Protein AF-A0A968ZG27-F1 (afdb_monomer)

Structure (mmCIF, N/CA/C/O backbone):
data_AF-A0A968ZG27-F1
#
_entry.id   AF-A0A968ZG27-F1
#
loop_
_atom_site.group_PDB
_atom_site.id
_atom_site.type_symbol
_atom_site.label_atom_id
_atom_site.label_alt_id
_atom_site.label_comp_id
_atom_site.label_asym_id
_atom_site.label_entity_id
_atom_site.label_seq_id
_atom_site.pdbx_PDB_ins_code
_atom_site.Cartn_x
_atom_site.Cartn_y
_atom_site.Cartn_z
_atom_site.occupancy
_atom_site.B_iso_or_equiv
_atom_site.auth_seq_id
_atom_site.auth_comp_id
_atom_site.auth_asym_id
_atom_site.auth_atom_id
_atom_site.pdbx_PDB_model_num
ATOM 1 N N . MET A 1 1 ? 1.562 -13.956 -5.372 1.00 59.84 1 MET A N 1
ATOM 2 C CA . MET A 1 1 ? 0.702 -12.751 -5.295 1.00 59.84 1 MET A CA 1
ATOM 3 C C . MET A 1 1 ? 1.502 -11.454 -5.402 1.00 59.84 1 MET A C 1
ATOM 5 O O . MET A 1 1 ? 1.002 -10.521 -6.014 1.00 59.84 1 MET A O 1
ATOM 9 N N . ASP A 1 2 ? 2.732 -11.387 -4.888 1.00 75.25 2 ASP A N 1
ATOM 10 C CA . ASP A 1 2 ? 3.491 -10.123 -4.832 1.00 75.25 2 ASP A CA 1
ATOM 11 C C . ASP A 1 2 ? 4.098 -9.677 -6.171 1.00 75.25 2 ASP A C 1
ATOM 13 O O . ASP A 1 2 ? 4.222 -8.483 -6.424 1.00 75.25 2 ASP A O 1
ATOM 17 N 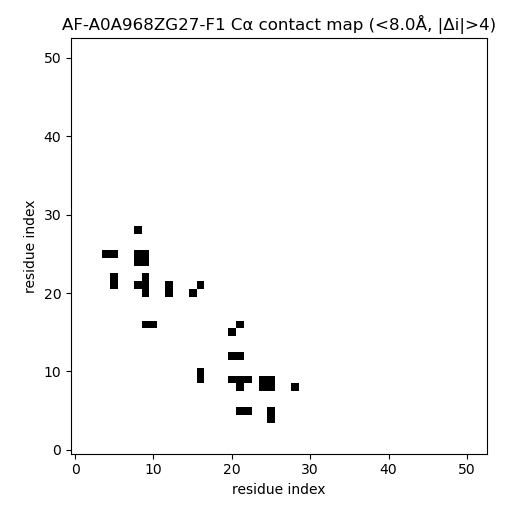N . PHE A 1 3 ? 4.343 -10.615 -7.092 1.00 74.19 3 PHE A N 1
ATOM 18 C CA . PHE A 1 3 ? 4.820 -10.314 -8.448 1.00 74.19 3 PHE A CA 1
ATOM 19 C C . PHE A 1 3 ? 3.858 -9.415 -9.250 1.00 74.19 3 PHE A C 1
ATOM 21 O O . PHE A 1 3 ? 4.292 -8.469 -9.898 1.00 74.19 3 PHE A O 1
ATOM 28 N N . TYR A 1 4 ? 2.543 -9.647 -9.167 1.00 79.88 4 TYR A N 1
ATOM 29 C CA . TYR A 1 4 ? 1.563 -8.803 -9.865 1.00 79.88 4 TYR A CA 1
ATOM 30 C C . TYR A 1 4 ? 1.476 -7.399 -9.257 1.00 79.88 4 TYR A C 1
ATOM 32 O O . TYR A 1 4 ? 1.392 -6.418 -9.989 1.00 79.88 4 TYR A O 1
ATOM 40 N N . ARG A 1 5 ? 1.550 -7.283 -7.925 1.00 79.19 5 ARG A N 1
ATOM 41 C CA . ARG A 1 5 ? 1.568 -5.984 -7.231 1.00 79.19 5 ARG A CA 1
ATOM 42 C C . ARG A 1 5 ? 2.806 -5.164 -7.592 1.00 79.19 5 ARG A C 1
ATOM 44 O O . ARG A 1 5 ? 2.705 -3.950 -7.731 1.00 79.19 5 ARG A O 1
ATOM 51 N N . TYR A 1 6 ? 3.939 -5.831 -7.794 1.00 83.44 6 TYR A N 1
ATOM 52 C CA . TYR A 1 6 ? 5.170 -5.205 -8.262 1.00 83.44 6 TYR A CA 1
ATOM 53 C C . TYR A 1 6 ? 5.015 -4.616 -9.666 1.00 83.44 6 TYR A C 1
ATOM 55 O O . TYR A 1 6 ? 5.353 -3.455 -9.879 1.00 83.44 6 TYR A O 1
ATOM 63 N N . ILE A 1 7 ? 4.429 -5.376 -10.599 1.00 83.31 7 ILE A N 1
ATOM 64 C CA . ILE A 1 7 ? 4.142 -4.888 -11.957 1.00 83.31 7 ILE A CA 1
ATOM 65 C C . ILE A 1 7 ? 3.225 -3.662 -11.904 1.00 83.31 7 ILE A C 1
ATOM 67 O O . ILE A 1 7 ? 3.526 -2.659 -12.540 1.00 83.31 7 ILE A O 1
ATOM 71 N N . TYR A 1 8 ? 2.167 -3.690 -11.090 1.00 84.88 8 TYR A N 1
ATOM 72 C CA . TYR A 1 8 ? 1.303 -2.520 -10.930 1.00 84.88 8 TYR A CA 1
ATOM 73 C C . TYR A 1 8 ? 2.060 -1.311 -10.375 1.00 84.88 8 TYR A C 1
ATOM 75 O O . TYR A 1 8 ? 1.967 -0.236 -10.956 1.00 84.88 8 TYR A O 1
ATOM 83 N N . ALA A 1 9 ? 2.836 -1.470 -9.298 1.00 83.19 9 ALA A N 1
ATOM 84 C CA . ALA A 1 9 ? 3.627 -0.381 -8.717 1.00 83.19 9 ALA A CA 1
ATOM 85 C C . ALA A 1 9 ? 4.631 0.213 -9.724 1.00 83.19 9 ALA A C 1
ATOM 87 O O . ALA A 1 9 ? 4.793 1.430 -9.786 1.00 83.19 9 ALA A O 1
ATOM 88 N N . CYS A 1 10 ? 5.250 -0.630 -10.557 1.00 86.44 10 CYS A N 1
ATOM 89 C CA . CYS A 1 10 ? 6.058 -0.193 -11.693 1.00 86.44 10 CYS A CA 1
ATOM 90 C C . CYS A 1 10 ? 5.243 0.571 -12.738 1.00 86.44 10 CYS A C 1
ATOM 92 O O . CYS A 1 10 ? 5.715 1.566 -13.284 1.00 86.44 10 CYS A O 1
ATOM 94 N N . ASP A 1 11 ? 4.041 0.097 -13.061 1.00 87.75 11 ASP A N 1
ATOM 95 C CA . ASP A 1 11 ? 3.217 0.666 -14.123 1.00 87.75 11 ASP A CA 1
ATOM 96 C C . ASP A 1 11 ? 2.799 2.110 -13.843 1.00 87.75 11 ASP A C 1
ATOM 98 O O . ASP A 1 11 ? 2.803 2.927 -14.767 1.00 87.75 11 ASP A O 1
ATOM 102 N N . TRP A 1 12 ? 2.575 2.453 -12.571 1.00 82.50 12 TRP A N 1
ATOM 103 C CA . TRP A 1 12 ? 2.313 3.824 -12.117 1.00 82.50 12 TRP A CA 1
ATOM 104 C C . TRP A 1 12 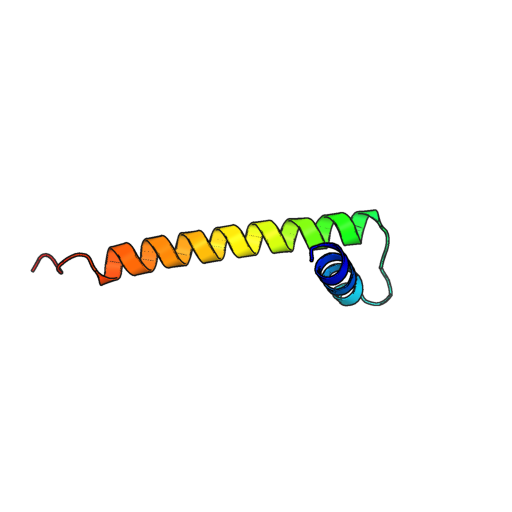? 3.444 4.818 -12.425 1.00 82.50 12 TRP A C 1
ATOM 106 O O . TRP A 1 12 ? 3.197 6.021 -12.467 1.00 82.50 12 TRP A O 1
ATOM 116 N N . LEU A 1 13 ? 4.670 4.347 -12.679 1.00 84.25 13 LEU A N 1
ATOM 117 C CA . LEU A 1 13 ? 5.822 5.203 -12.994 1.00 84.25 13 LEU A CA 1
ATOM 118 C C . LEU A 1 13 ? 5.876 5.644 -14.470 1.00 84.25 13 LEU A C 1
ATOM 120 O O . LEU A 1 13 ? 6.759 6.414 -14.853 1.00 84.25 13 LEU A O 1
ATOM 124 N N . GLY A 1 14 ? 4.946 5.186 -15.317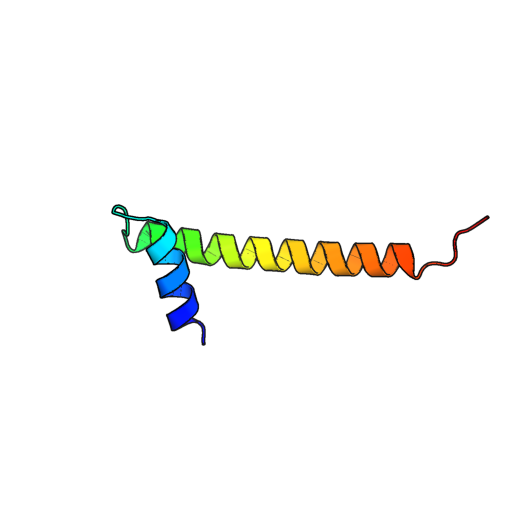 1.00 83.81 14 GLY A N 1
ATOM 125 C CA . GLY A 1 14 ? 4.839 5.644 -16.706 1.00 83.81 14 GLY A CA 1
ATOM 126 C C . GLY A 1 14 ? 6.061 5.268 -17.549 1.00 83.81 14 GLY A C 1
ATOM 127 O O . GLY A 1 14 ? 6.415 4.102 -17.63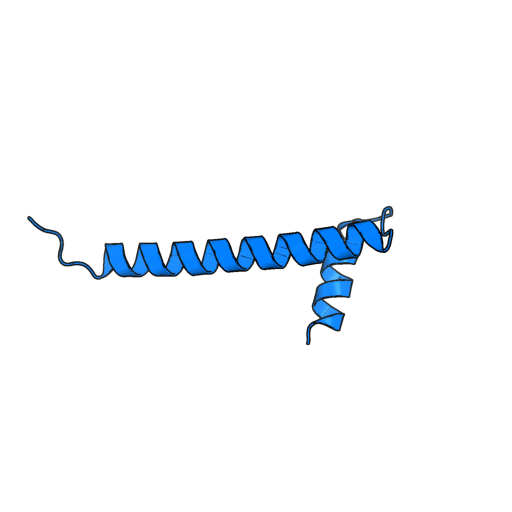1 1.00 83.81 14 GLY A O 1
ATOM 128 N N . ALA A 1 15 ? 6.716 6.221 -18.212 1.00 83.12 15 ALA A N 1
ATOM 129 C CA . ALA A 1 15 ? 7.909 5.929 -19.019 1.00 83.12 15 ALA A CA 1
ATOM 130 C C . ALA A 1 15 ? 9.186 5.685 -18.179 1.00 83.12 15 ALA A C 1
ATOM 132 O O . ALA A 1 15 ? 10.186 5.208 -18.709 1.00 83.12 15 ALA A O 1
ATOM 133 N N . ASP A 1 16 ? 9.167 5.983 -16.875 1.00 79.25 16 ASP A N 1
ATOM 134 C CA . ASP A 1 16 ? 10.347 6.000 -15.997 1.00 79.25 16 ASP A CA 1
ATOM 135 C C . ASP A 1 16 ? 10.407 4.767 -15.070 1.00 79.25 16 ASP A C 1
ATOM 137 O O . ASP A 1 16 ? 10.494 4.853 -13.841 1.00 79.25 16 ASP A O 1
ATOM 141 N N . LYS A 1 17 ? 10.317 3.575 -15.675 1.00 83.56 17 LYS A N 1
ATOM 142 C CA . LYS A 1 17 ? 10.266 2.276 -14.974 1.00 83.56 17 LYS A CA 1
ATOM 143 C C . LYS A 1 17 ? 11.644 1.643 -14.799 1.00 83.56 17 LYS A C 1
ATOM 145 O O . LYS A 1 17 ? 11.890 0.520 -15.239 1.00 83.56 17 LYS A O 1
ATOM 150 N N . THR A 1 18 ? 12.576 2.341 -14.158 1.00 90.00 18 THR A N 1
ATOM 151 C CA . THR A 1 18 ? 13.824 1.674 -13.746 1.00 90.00 18 THR A CA 1
ATOM 152 C C . THR A 1 18 ? 13.539 0.677 -12.621 1.00 90.00 18 THR A C 1
ATOM 154 O O . THR A 1 18 ? 12.699 0.936 -11.757 1.00 90.00 18 THR A O 1
ATOM 157 N N . LYS A 1 19 ? 14.275 -0.444 -12.576 1.00 86.19 19 LYS A N 1
ATOM 158 C CA . LYS A 1 19 ? 14.121 -1.453 -11.512 1.00 86.19 19 LYS A CA 1
ATOM 159 C C . LYS A 1 19 ? 14.198 -0.830 -10.110 1.00 86.19 19 LYS A C 1
ATOM 161 O O . LYS A 1 19 ? 13.375 -1.127 -9.257 1.00 86.19 19 LYS A O 1
ATOM 166 N N . ALA A 1 20 ? 15.142 0.085 -9.888 1.00 88.31 20 ALA A N 1
ATOM 167 C CA . ALA A 1 20 ? 15.307 0.751 -8.596 1.00 88.31 20 ALA A CA 1
ATOM 168 C C . ALA A 1 20 ? 14.089 1.606 -8.203 1.00 88.31 20 ALA A C 1
ATOM 170 O O . ALA A 1 20 ? 13.721 1.656 -7.030 1.00 88.31 20 ALA A O 1
ATOM 171 N N . ARG A 1 21 ? 13.443 2.271 -9.170 1.00 88.81 21 ARG A N 1
ATOM 172 C CA . ARG A 1 21 ? 12.218 3.036 -8.906 1.00 88.81 21 ARG A CA 1
ATOM 173 C C . ARG A 1 21 ? 11.018 2.136 -8.668 1.00 88.81 21 ARG A C 1
ATOM 175 O O . ARG A 1 21 ? 10.249 2.420 -7.762 1.00 88.81 21 ARG A O 1
ATOM 182 N N . CYS A 1 22 ? 10.895 1.053 -9.425 1.00 89.44 22 CYS A N 1
ATOM 183 C CA . CYS A 1 22 ? 9.901 0.018 -9.177 1.00 89.44 22 CYS A CA 1
ATOM 184 C C . CYS A 1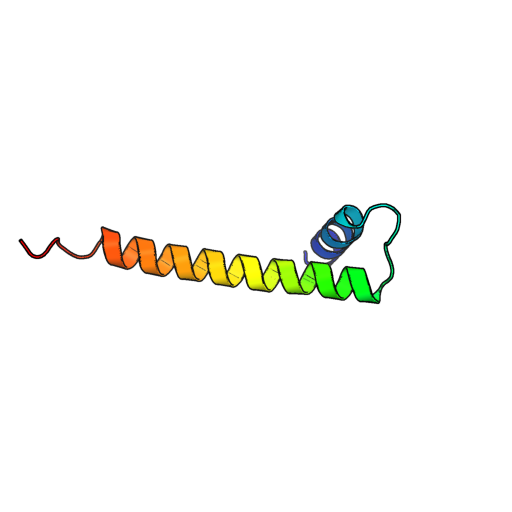 22 ? 10.008 -0.563 -7.763 1.00 89.44 22 CYS A C 1
ATOM 186 O O . CYS A 1 22 ? 9.017 -0.612 -7.042 1.00 89.44 22 CYS A O 1
ATOM 188 N N . ASP A 1 23 ? 11.222 -0.945 -7.350 1.00 89.75 23 ASP A N 1
ATOM 189 C CA . ASP A 1 23 ? 11.495 -1.474 -6.010 1.00 89.75 23 ASP A CA 1
ATOM 190 C C . ASP A 1 23 ? 11.112 -0.451 -4.928 1.00 89.75 23 ASP A C 1
ATOM 192 O O . ASP A 1 23 ? 10.516 -0.811 -3.913 1.00 89.75 23 ASP A O 1
ATOM 196 N N . ARG A 1 24 ? 11.401 0.839 -5.155 1.00 90.06 24 ARG A N 1
ATOM 197 C CA . ARG A 1 24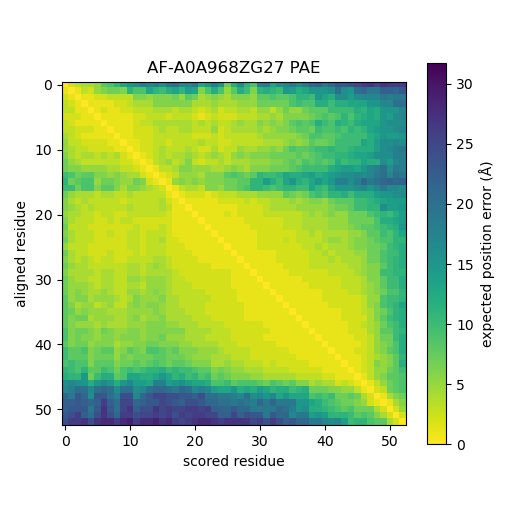 ? 10.996 1.918 -4.245 1.00 90.06 24 ARG A CA 1
ATOM 198 C C . ARG A 1 24 ? 9.477 2.087 -4.191 1.00 90.06 24 ARG A C 1
ATOM 200 O O . ARG A 1 24 ? 8.921 2.022 -3.107 1.00 90.06 24 ARG A O 1
ATOM 207 N N . ALA A 1 25 ? 8.815 2.254 -5.335 1.00 88.12 25 ALA A N 1
ATOM 208 C CA . ALA A 1 25 ? 7.367 2.454 -5.410 1.00 88.12 25 ALA A CA 1
ATOM 209 C C . ALA A 1 25 ? 6.593 1.282 -4.790 1.00 88.12 25 ALA A C 1
ATOM 211 O O . ALA A 1 25 ? 5.584 1.477 -4.116 1.00 88.12 25 ALA A O 1
ATOM 212 N N . PHE A 1 26 ? 7.094 0.062 -4.984 1.00 90.50 26 PHE A N 1
ATOM 213 C CA . PHE A 1 26 ? 6.555 -1.127 -4.345 1.00 90.50 26 PHE A CA 1
ATOM 214 C C . PHE A 1 26 ? 6.700 -1.058 -2.820 1.00 90.50 26 PHE A C 1
ATOM 216 O O . PHE A 1 26 ? 5.701 -1.197 -2.123 1.00 90.50 26 PHE A O 1
ATOM 223 N N . ASN A 1 27 ? 7.897 -0.777 -2.294 1.00 92.00 27 ASN A N 1
ATOM 224 C CA . ASN A 1 27 ? 8.110 -0.637 -0.848 1.00 92.00 27 ASN A CA 1
ATOM 225 C C . ASN A 1 27 ? 7.265 0.488 -0.228 1.00 92.00 27 ASN A C 1
ATOM 227 O O . ASN A 1 27 ? 6.654 0.283 0.820 1.00 92.00 27 ASN A O 1
ATOM 231 N N . ASP A 1 28 ? 7.177 1.641 -0.891 1.00 90.06 28 ASP A N 1
ATOM 232 C CA . ASP A 1 28 ? 6.369 2.777 -0.438 1.00 90.06 28 ASP A CA 1
ATOM 233 C C . ASP A 1 28 ? 4.885 2.388 -0.318 1.00 90.06 28 ASP A C 1
ATOM 235 O O . ASP A 1 28 ? 4.213 2.765 0.645 1.00 90.06 28 ASP A O 1
ATOM 239 N N . ALA A 1 29 ? 4.376 1.569 -1.247 1.00 88.50 29 ALA A N 1
ATOM 240 C CA . ALA A 1 29 ? 3.008 1.062 -1.193 1.00 88.50 29 ALA A CA 1
ATOM 241 C C . ALA A 1 29 ? 2.763 0.134 0.012 1.00 88.50 29 ALA A C 1
ATOM 243 O O . ALA A 1 29 ? 1.708 0.233 0.640 1.00 88.50 29 ALA A O 1
ATOM 244 N N . TYR A 1 30 ? 3.720 -0.731 0.375 1.00 88.88 30 TYR A N 1
ATOM 245 C CA . TYR A 1 30 ? 3.600 -1.562 1.585 1.00 88.88 30 TYR A CA 1
ATOM 246 C C . TYR A 1 30 ? 3.586 -0.713 2.849 1.00 88.88 30 TYR A C 1
ATOM 248 O O . TYR A 1 30 ? 2.709 -0.885 3.691 1.00 88.88 30 TYR A O 1
ATOM 256 N N . ILE A 1 31 ? 4.505 0.249 2.944 1.00 91.50 31 ILE A N 1
ATOM 257 C CA . ILE A 1 31 ? 4.574 1.173 4.077 1.00 91.50 31 ILE A CA 1
ATOM 258 C C . ILE A 1 31 ? 3.241 1.922 4.231 1.00 91.50 31 ILE A C 1
ATOM 260 O O . ILE A 1 31 ? 2.697 2.006 5.332 1.00 91.50 31 ILE A O 1
ATOM 264 N N . ALA A 1 32 ? 2.669 2.422 3.132 1.00 90.00 32 ALA A N 1
ATOM 265 C CA . ALA A 1 32 ? 1.376 3.101 3.155 1.00 90.00 32 ALA A CA 1
ATOM 266 C C . ALA A 1 32 ? 0.233 2.187 3.632 1.00 90.00 32 ALA A C 1
ATOM 268 O O . ALA A 1 32 ? -0.602 2.618 4.428 1.00 90.00 32 ALA A O 1
ATOM 269 N N . ILE A 1 33 ? 0.201 0.925 3.189 1.00 90.44 33 ILE A N 1
ATOM 270 C CA . ILE A 1 33 ? -0.793 -0.061 3.643 1.00 90.44 33 ILE A CA 1
ATOM 271 C C . ILE A 1 33 ? -0.663 -0.313 5.148 1.00 90.44 33 ILE A C 1
ATOM 273 O O . ILE A 1 33 ? -1.679 -0.325 5.844 1.00 90.44 33 ILE A O 1
ATOM 277 N N . ASP A 1 34 ? 0.555 -0.454 5.666 1.00 94.69 34 ASP A N 1
ATOM 278 C CA . ASP A 1 34 ? 0.787 -0.651 7.099 1.00 94.69 34 ASP A CA 1
ATOM 279 C C . ASP A 1 34 ? 0.309 0.551 7.920 1.00 94.69 34 ASP A C 1
ATOM 281 O O . ASP A 1 34 ? -0.390 0.381 8.923 1.00 94.69 34 ASP A O 1
ATOM 285 N N . TYR A 1 35 ? 0.589 1.776 7.462 1.00 93.38 35 TYR A N 1
ATOM 286 C CA . TYR A 1 35 ? 0.062 2.985 8.099 1.00 93.38 35 TYR A CA 1
ATOM 287 C C . TYR A 1 35 ? -1.468 3.040 8.076 1.00 93.38 35 TYR A C 1
ATOM 289 O O . TYR A 1 35 ? -2.076 3.399 9.085 1.00 93.38 35 TYR A O 1
ATOM 297 N N . LEU A 1 36 ? -2.106 2.661 6.965 1.00 95.75 36 LEU A N 1
ATOM 298 C CA . LEU A 1 36 ? -3.567 2.622 6.857 1.00 95.75 36 LEU A CA 1
ATOM 299 C C . LEU A 1 36 ? -4.182 1.560 7.774 1.00 95.75 36 LEU A C 1
ATOM 301 O O . LEU A 1 36 ? -5.185 1.829 8.437 1.00 95.75 36 LEU A O 1
ATOM 305 N N . ASN A 1 37 ? -3.571 0.379 7.860 1.00 94.94 37 ASN A N 1
ATOM 306 C CA . ASN A 1 37 ? -3.995 -0.670 8.783 1.00 94.94 37 ASN A CA 1
ATOM 307 C C . ASN A 1 37 ? -3.874 -0.194 10.232 1.00 94.94 37 ASN A C 1
ATOM 309 O O . ASN A 1 37 ? -4.825 -0.320 11.005 1.00 94.94 37 ASN A O 1
ATOM 313 N N . ARG A 1 38 ? -2.755 0.449 10.583 1.00 94.81 38 ARG A N 1
ATOM 314 C CA . ARG A 1 38 ? -2.552 0.999 11.924 1.00 94.81 38 ARG A CA 1
ATOM 315 C C . ARG A 1 38 ? -3.540 2.115 12.251 1.00 94.81 38 ARG A C 1
ATOM 317 O O . ARG A 1 38 ? -4.085 2.148 13.353 1.00 94.81 38 ARG A O 1
ATOM 324 N N . ALA A 1 39 ? -3.803 3.014 11.306 1.00 92.38 39 ALA A N 1
ATOM 325 C CA . ALA A 1 39 ? -4.815 4.053 11.462 1.00 92.38 39 ALA A CA 1
ATOM 326 C C . ALA A 1 39 ? -6.198 3.436 11.704 1.00 92.38 39 ALA A C 1
ATOM 328 O O . ALA A 1 39 ? -6.895 3.851 12.624 1.00 92.38 39 ALA A O 1
ATOM 329 N N . ARG A 1 40 ? -6.560 2.389 10.954 1.00 94.00 40 ARG A N 1
ATOM 330 C CA . ARG A 1 40 ? -7.820 1.660 11.140 1.00 94.00 40 ARG A CA 1
ATOM 331 C C . ARG A 1 40 ? -7.926 1.019 12.523 1.00 94.00 40 ARG A C 1
ATOM 333 O O . ARG A 1 40 ? -8.986 1.104 13.137 1.00 94.00 40 ARG A O 1
ATOM 340 N N . GLU A 1 41 ? -6.862 0.397 13.025 1.00 93.62 41 GLU A N 1
ATOM 341 C CA . GLU A 1 41 ? -6.831 -0.151 14.389 1.00 93.62 41 GLU A CA 1
ATOM 342 C C . GLU A 1 41 ? -7.081 0.932 15.442 1.00 93.62 41 GLU A C 1
ATOM 344 O O . GLU A 1 41 ? -7.900 0.741 16.342 1.00 93.62 41 GLU A O 1
ATOM 349 N N . LEU A 1 42 ? -6.408 2.079 15.308 1.00 91.31 42 LEU A N 1
ATOM 350 C CA . LEU A 1 42 ? -6.578 3.218 16.208 1.00 91.31 42 LEU A CA 1
ATOM 351 C C . LEU A 1 42 ? -8.000 3.780 16.133 1.00 91.31 42 LEU A C 1
ATOM 353 O O . LEU A 1 42 ? -8.623 3.995 17.169 1.00 91.31 42 LEU A O 1
ATOM 357 N N . THR A 1 43 ? -8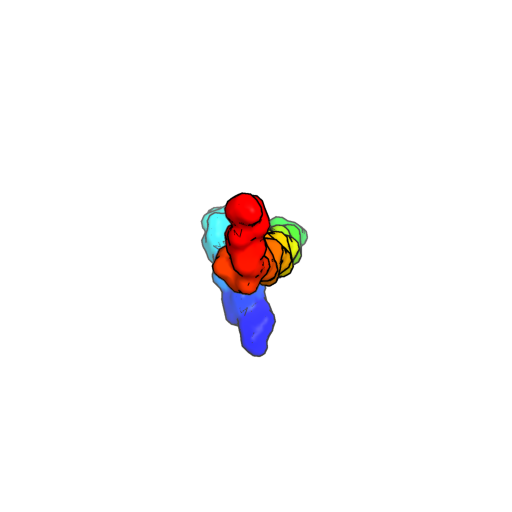.543 3.964 14.926 1.00 90.56 43 THR A N 1
ATOM 358 C CA . THR A 1 43 ? -9.926 4.413 14.730 1.00 90.56 43 THR A CA 1
ATOM 359 C C . THR A 1 43 ? -10.907 3.451 15.384 1.00 90.56 43 THR A C 1
ATOM 361 O O . THR A 1 43 ? -11.762 3.895 16.144 1.00 90.56 43 THR A O 1
ATOM 364 N N . ASN A 1 44 ? -10.756 2.143 15.162 1.00 88.75 44 ASN A N 1
ATOM 365 C CA . ASN A 1 44 ? -11.601 1.140 15.799 1.00 88.75 44 ASN A CA 1
ATOM 366 C C . ASN A 1 44 ? -11.531 1.265 17.321 1.00 88.75 44 ASN A C 1
ATOM 368 O O . ASN A 1 44 ? -12.573 1.444 17.942 1.00 88.75 44 ASN A O 1
ATOM 372 N N . ALA A 1 45 ? -10.327 1.288 17.901 1.00 86.31 45 ALA A N 1
ATOM 373 C CA . ALA A 1 45 ? -10.137 1.448 19.340 1.00 86.31 45 ALA A CA 1
ATOM 374 C C . ALA A 1 45 ? -10.814 2.720 19.886 1.00 86.31 45 ALA A C 1
ATOM 376 O O . ALA A 1 45 ? -11.482 2.658 20.917 1.00 86.31 45 ALA A O 1
ATOM 377 N N . CYS A 1 46 ? -10.706 3.849 19.176 1.00 81.56 46 CYS A N 1
ATOM 378 C CA . CYS A 1 46 ? -11.372 5.103 19.538 1.00 81.56 46 CYS A CA 1
ATOM 379 C C . CYS A 1 4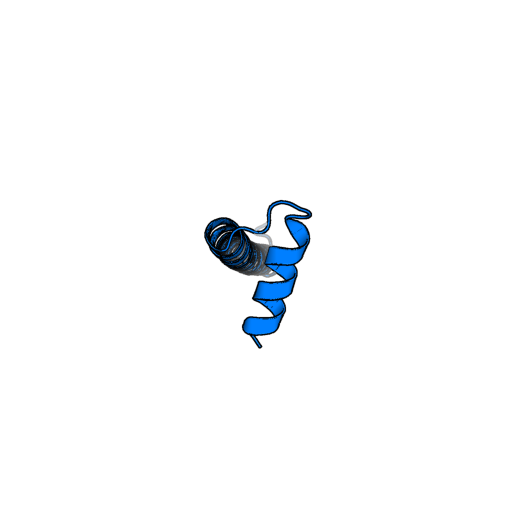6 ? -12.903 5.031 19.426 1.00 81.56 46 CYS A C 1
ATOM 381 O O . CYS A 1 46 ? -13.592 5.608 20.259 1.00 81.56 46 CYS A O 1
ATOM 383 N N . THR A 1 47 ? -13.443 4.338 18.419 1.00 79.06 47 THR A N 1
ATOM 384 C CA . THR A 1 47 ? -14.900 4.207 18.210 1.00 79.06 47 THR A CA 1
ATOM 385 C C . THR A 1 47 ? -15.560 3.163 19.111 1.00 79.06 47 THR A C 1
ATOM 387 O O . THR A 1 47 ? -16.743 3.286 19.414 1.00 79.06 47 THR A O 1
ATOM 390 N N . THR A 1 48 ? -14.818 2.143 19.552 1.00 70.56 48 THR A N 1
ATOM 391 C CA . THR A 1 48 ? -15.316 1.095 20.457 1.00 70.56 48 THR A CA 1
ATOM 392 C C . THR A 1 48 ? -15.081 1.411 21.929 1.00 70.56 48 THR A C 1
ATOM 394 O O . THR A 1 48 ? -15.653 0.748 22.792 1.00 70.56 48 THR A O 1
ATOM 397 N N . ALA A 1 49 ? -14.231 2.392 22.241 1.00 64.69 49 ALA A N 1
ATOM 398 C CA . ALA A 1 49 ? -14.093 2.870 23.605 1.00 64.69 49 ALA A CA 1
ATOM 399 C C . ALA A 1 49 ? -15.403 3.561 24.023 1.00 64.69 49 ALA A C 1
ATOM 401 O O . ALA A 1 49 ? -15.876 4.440 23.298 1.00 64.69 49 ALA A O 1
ATOM 402 N N . PRO A 1 50 ? -16.004 3.199 25.173 1.00 60.97 50 PRO A N 1
ATOM 403 C CA . PRO A 1 50 ? -17.153 3.929 25.682 1.00 60.97 50 PRO A CA 1
ATOM 404 C C . PRO A 1 50 ? -16.746 5.393 25.834 1.00 60.97 50 PRO A C 1
ATOM 406 O O . PRO A 1 50 ? -15.728 5.693 26.468 1.00 60.97 50 PRO A O 1
ATOM 409 N N . GLN A 1 51 ? -17.509 6.295 25.213 1.00 62.91 51 GLN A N 1
ATOM 410 C CA . GLN A 1 51 ? -17.321 7.726 25.409 1.00 62.91 51 GLN A CA 1
ATOM 411 C C . GLN A 1 51 ? -17.397 7.981 26.914 1.00 62.91 51 GLN A C 1
ATOM 413 O O . GLN A 1 51 ? -18.434 7.749 27.532 1.00 62.91 51 GLN A O 1
ATOM 418 N N . ARG A 1 52 ? -16.274 8.377 27.523 1.00 62.25 52 ARG A N 1
ATOM 419 C CA . ARG A 1 52 ? -16.259 8.824 28.915 1.00 62.25 52 ARG A CA 1
ATOM 420 C C . ARG A 1 52 ? -16.980 10.172 28.947 1.00 62.25 52 ARG A C 1
ATOM 422 O O . ARG A 1 52 ? -16.353 11.193 28.683 1.00 62.25 52 ARG A O 1
ATOM 429 N N . THR A 1 53 ? -18.294 10.131 29.147 1.00 53.81 53 THR A N 1
ATOM 430 C CA . THR A 1 53 ? -19.133 11.282 29.507 1.00 53.81 53 THR A CA 1
ATOM 431 C C . THR A 1 53 ? -18.868 11.697 30.939 1.00 53.81 53 THR A C 1
ATOM 433 O O . THR A 1 53 ? -18.774 10.771 31.781 1.00 53.81 53 THR A O 1
#

Mean predicted aligned error: 6.9 Å

Radius of gyration: 16.93 Å; Cα contacts (8 Å, |Δi|>4): 19; chains: 1; bounding box: 34×24×48 Å

Sequence (53 aa):
MDFYRYIYACDWLGADKTKARCDRAFNDAYIAIDYLNRARELTNACTTAPQRT

Foldseek 3Di:
DLVVLLVVLQVVVPPPRDVVSSVVSSVVVVVVVVVVVVVVVVVVVVVPPPPPD

Secondary structure (DSSP, 8-state):
-HHHHHHHHHHTTTT---HHHHHHHHHHHHHHHHHHHHHHHHHHHHHHS----

Solvent-accessible sur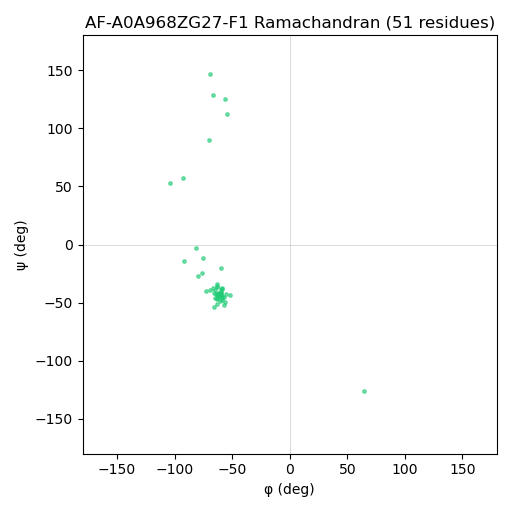face area (backbone atoms only — not comparable to full-atom values): 3062 Å² total; per-residue (Å²): 120,65,68,60,54,41,52,51,36,23,57,76,45,61,94,64,58,47,70,72,51,23,55,46,44,34,51,53,51,51,55,51,50,52,52,52,53,50,50,50,53,53,50,48,54,63,71,69,46,77,80,88,123

pLDDT: mean 84.01, std 9.97, range [53.81, 95.75]